Protein AF-A0A7S2V621-F1 (afdb_monomer_lite)

Organism: NCBI:txid94617

Foldseek 3Di:
DVVVCVVVVHDDDDDDPVNVVVVVVVVPDDDDPVPDDDDDDDDDDDDDWPPCSVVVVCVQVVHDVLVVDPPSTDDDDDDDDGDDDDPDDDPPDDPPPDDDDDD

InterPro domains:
  IPR000795 Translational (tr)-type GTP-binding domain [PF00009] (41-74)
  IPR015760 Translation initiation factor IF- 2 [PTHR43381] (30-86)
  IPR027417 P-loop containing nucleoside triphosphate hydrolase [G3DSA:3.40.50.300] (35-101)
  IPR027417 P-loop containing nucleoside triphosphate hydrolase [SSF52540] (34-84)

pLDDT: mean 73.0, std 16.67, range [35.78, 93.31]

Secondary structure (DSSP, 8-state):
-HHHHHHTT----PPPHHHHHHHHHHHH-PPPGGGPPP-PPP-----STTS-HHHHHHHHHT--HHHHSGGGS--S----------SSS--------------

Structure (mmCIF, N/CA/C/O backbone):
data_AF-A0A7S2V621-F1
#
_entry.id   AF-A0A7S2V621-F1
#
loop_
_atom_site.group_PDB
_atom_site.id
_atom_site.type_symbol
_atom_site.label_atom_id
_atom_site.label_alt_id
_atom_site.label_comp_id
_atom_site.label_asym_id
_atom_site.label_entity_id
_atom_site.label_seq_id
_atom_site.pdbx_PDB_ins_code
_atom_site.Cartn_x
_atom_site.Cartn_y
_atom_site.Cartn_z
_atom_site.occupancy
_atom_site.B_iso_or_equiv
_atom_site.auth_seq_id
_atom_site.auth_comp_id
_atom_site.auth_asym_id
_atom_site.auth_atom_id
_atom_site.pdbx_PDB_model_num
ATOM 1 N N . ALA A 1 1 ? 3.026 36.108 11.746 1.00 62.00 1 ALA A N 1
ATOM 2 C CA . ALA A 1 1 ? 2.296 35.008 11.077 1.00 62.00 1 ALA A CA 1
ATOM 3 C C . ALA A 1 1 ? 0.790 35.276 10.973 1.00 62.00 1 ALA A C 1
ATOM 5 O O . ALA A 1 1 ? 0.236 35.026 9.917 1.00 62.00 1 ALA A O 1
ATOM 6 N N . GLU A 1 2 ? 0.132 35.812 12.012 1.00 70.00 2 GLU A N 1
ATOM 7 C CA . GLU A 1 2 ? -1.325 36.087 12.029 1.00 70.00 2 GLU A CA 1
ATOM 8 C C . GLU A 1 2 ? -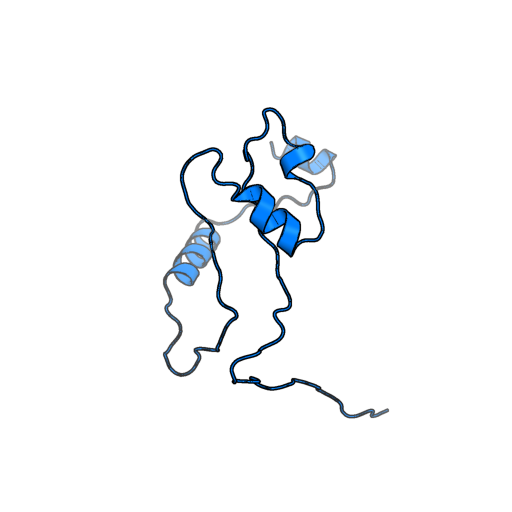1.800 37.036 10.904 1.00 70.00 2 GLU A C 1
ATOM 10 O O . GLU A 1 2 ? -2.802 36.756 10.257 1.00 70.00 2 GLU A O 1
ATOM 15 N N . LEU A 1 3 ? -1.031 38.087 10.596 1.00 72.25 3 LEU A N 1
ATOM 16 C CA . LEU A 1 3 ? -1.344 39.060 9.534 1.00 72.25 3 LEU A CA 1
ATOM 17 C C . LEU A 1 3 ? -1.390 38.458 8.118 1.00 72.25 3 LEU A C 1
ATOM 19 O O . LEU A 1 3 ? -2.289 38.780 7.354 1.00 72.25 3 LEU A O 1
ATOM 23 N N . VAL A 1 4 ? -0.465 37.551 7.787 1.00 80.38 4 VAL A N 1
ATOM 24 C CA . VAL A 1 4 ? -0.410 36.900 6.461 1.00 80.38 4 VAL A CA 1
ATOM 25 C C . VAL A 1 4 ? -1.590 35.940 6.270 1.00 80.38 4 VAL A C 1
ATOM 27 O O . VAL A 1 4 ? -2.129 35.809 5.179 1.00 80.38 4 VAL A O 1
ATOM 30 N N . LEU A 1 5 ? -2.026 35.279 7.344 1.00 79.69 5 LEU A N 1
ATOM 31 C CA . LEU A 1 5 ? -3.130 34.316 7.306 1.00 79.69 5 LEU A CA 1
ATOM 32 C C . LEU A 1 5 ? -4.494 34.989 7.099 1.00 79.69 5 LEU A C 1
ATOM 34 O O . LEU A 1 5 ? -5.349 34.417 6.427 1.00 79.69 5 LEU A O 1
ATOM 38 N N . LEU A 1 6 ? -4.683 36.192 7.651 1.00 80.94 6 LEU A N 1
ATOM 39 C CA . LEU A 1 6 ? -5.901 36.982 7.448 1.00 80.94 6 LEU A CA 1
ATOM 40 C C . LEU A 1 6 ? -6.025 37.471 6.001 1.00 80.94 6 LEU A C 1
ATOM 42 O O . LEU A 1 6 ? -7.116 37.415 5.442 1.00 80.94 6 LEU A O 1
ATOM 46 N N . ASP A 1 7 ? -4.912 37.879 5.390 1.00 82.44 7 ASP A N 1
ATOM 47 C CA . ASP A 1 7 ? -4.867 38.331 3.993 1.00 82.44 7 ASP A CA 1
ATOM 48 C C . ASP A 1 7 ? -5.201 37.195 3.005 1.00 82.44 7 ASP A C 1
ATOM 50 O O . ASP A 1 7 ? -5.892 37.389 2.011 1.00 82.44 7 ASP A O 1
ATOM 54 N N . MET A 1 8 ? -4.817 35.959 3.343 1.00 80.62 8 MET A N 1
ATOM 55 C CA . MET A 1 8 ? -5.174 34.751 2.586 1.00 80.62 8 MET A CA 1
ATOM 56 C C . MET A 1 8 ? -6.589 34.212 2.894 1.00 80.62 8 MET A C 1
ATOM 58 O O . MET A 1 8 ? -6.943 33.125 2.436 1.00 80.62 8 MET A O 1
ATOM 62 N N . GLY A 1 9 ? -7.401 34.933 3.678 1.00 81.38 9 GLY A N 1
ATOM 63 C CA . GLY A 1 9 ? -8.793 34.576 3.977 1.00 81.38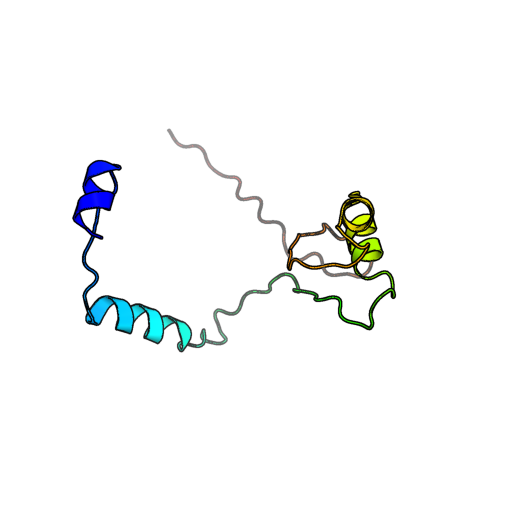 9 GLY A CA 1
ATOM 64 C C . GLY A 1 9 ? -8.982 33.468 5.022 1.00 81.38 9 GLY A C 1
ATOM 65 O O . GLY A 1 9 ? -10.086 32.937 5.162 1.00 81.38 9 GLY A O 1
ATOM 66 N N . PHE A 1 10 ? -7.944 33.101 5.780 1.00 84.06 10 PHE A N 1
ATOM 67 C CA . PHE A 1 10 ? -8.059 32.074 6.816 1.00 84.06 10 PHE A CA 1
ATOM 68 C C . PHE A 1 10 ? -8.577 32.647 8.143 1.00 84.06 10 PHE A C 1
ATOM 70 O O . PHE A 1 10 ? -8.084 33.644 8.668 1.00 84.06 10 PHE A O 1
ATOM 77 N N . GLN A 1 11 ? -9.549 31.957 8.745 1.00 72.81 11 GLN A N 1
ATOM 78 C CA . GLN A 1 11 ? -10.059 32.263 10.084 1.00 72.81 11 GLN A CA 1
ATOM 79 C C . GLN A 1 11 ? -9.050 31.814 11.152 1.00 72.81 11 GLN A C 1
ATOM 81 O O . GLN A 1 11 ? -8.937 30.625 11.461 1.00 72.81 11 GLN A O 1
ATOM 86 N N . VAL A 1 12 ? -8.325 32.762 11.749 1.00 76.06 12 VAL A N 1
ATOM 87 C CA . VAL A 1 12 ? -7.360 32.470 12.818 1.00 76.06 12 VAL A CA 1
ATOM 88 C C . VAL A 1 12 ? -8.067 32.445 14.176 1.00 76.06 12 VAL A C 1
ATOM 90 O O . VAL A 1 12 ? -8.643 33.435 14.623 1.00 76.06 12 VAL A O 1
ATOM 93 N N . ARG A 1 13 ? -8.011 31.303 14.868 1.00 77.75 13 ARG A N 1
ATOM 94 C CA . ARG A 1 13 ? -8.497 31.144 16.249 1.00 77.75 13 ARG A CA 1
ATOM 95 C C . ARG A 1 13 ? -7.313 30.876 17.174 1.00 77.75 13 ARG A C 1
ATOM 97 O O . ARG A 1 13 ? -6.636 29.859 17.033 1.00 77.75 13 ARG A O 1
ATOM 104 N N . ARG A 1 14 ? -7.078 31.764 18.147 1.00 72.12 14 ARG A N 1
ATOM 105 C CA . ARG A 1 14 ? -6.096 31.520 19.215 1.00 72.12 14 ARG A CA 1
ATOM 106 C C . ARG A 1 14 ? -6.599 30.387 20.106 1.00 72.12 14 ARG A C 1
ATOM 108 O O . ARG A 1 14 ? -7.644 30.517 20.735 1.00 72.12 14 ARG A O 1
ATOM 115 N N . GLN A 1 15 ? -5.869 29.275 20.144 1.00 68.75 15 GLN A N 1
ATOM 116 C CA . GLN A 1 15 ? -6.222 28.148 21.005 1.00 68.75 15 GLN A CA 1
ATOM 117 C C . GLN A 1 15 ? -5.763 28.410 22.439 1.00 68.75 15 GLN A C 1
ATOM 119 O O . GLN A 1 15 ? -4.607 28.767 22.673 1.00 68.75 15 GLN A O 1
ATOM 124 N N . SER A 1 16 ? -6.664 28.218 23.403 1.00 69.25 16 SER A N 1
ATOM 125 C CA . SER A 1 16 ? -6.335 28.361 24.818 1.00 69.25 16 SER A CA 1
ATOM 126 C C . SER A 1 16 ? -5.516 27.161 25.315 1.00 69.25 16 SER A C 1
ATOM 128 O O . SER A 1 16 ? -5.597 26.051 24.780 1.00 69.25 16 SER A O 1
ATOM 130 N N . GLN A 1 17 ? -4.739 27.348 26.387 1.00 62.78 17 GLN A N 1
ATOM 131 C CA . GLN A 1 17 ? -3.966 26.261 27.009 1.00 62.78 17 GLN A CA 1
ATOM 132 C C . GLN A 1 17 ? -4.873 25.105 27.490 1.00 62.78 17 GLN A C 1
ATOM 134 O O . GLN A 1 17 ? -4.475 23.939 27.448 1.00 62.78 17 GLN A O 1
ATOM 139 N N . LYS A 1 18 ? -6.122 25.422 27.868 1.00 63.94 18 LYS A N 1
ATOM 140 C CA . LYS A 1 18 ? -7.159 24.467 28.286 1.00 63.94 18 LYS A CA 1
ATOM 141 C C . LYS A 1 18 ? -7.586 23.534 27.144 1.00 63.94 18 LYS A C 1
ATOM 143 O O . LYS A 1 18 ? -7.775 22.340 27.378 1.00 63.94 18 LYS A O 1
ATOM 148 N N . ASP A 1 19 ? -7.653 24.040 25.912 1.00 64.50 19 ASP A N 1
ATOM 149 C CA . ASP A 1 19 ? -8.050 23.254 24.734 1.00 64.50 19 ASP A CA 1
ATOM 150 C C . ASP A 1 19 ? -6.978 22.229 24.341 1.00 64.50 19 ASP A C 1
ATOM 152 O O . ASP A 1 19 ? -7.290 21.065 24.067 1.00 64.50 19 ASP A O 1
ATOM 156 N N . ARG A 1 20 ? -5.694 22.618 24.400 1.00 64.19 20 ARG A N 1
ATOM 157 C CA . ARG A 1 20 ? -4.570 21.687 24.173 1.00 64.19 20 ARG A CA 1
ATOM 158 C C . ARG A 1 20 ? -4.538 20.572 25.215 1.00 64.19 20 ARG A C 1
ATOM 160 O O .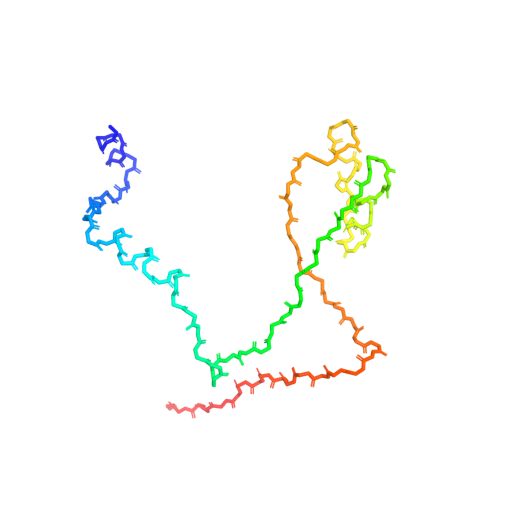 ARG A 1 20 ? -4.335 19.409 24.860 1.00 64.19 20 ARG A O 1
ATOM 167 N N . LEU A 1 21 ? -4.771 20.908 26.484 1.00 64.06 21 LEU A N 1
ATOM 168 C CA . LEU A 1 21 ? -4.796 19.932 27.574 1.00 64.06 21 LEU A CA 1
ATOM 169 C C . LEU A 1 21 ? -5.959 18.934 27.420 1.00 64.06 21 LEU A C 1
ATOM 171 O O . LEU A 1 21 ? -5.792 17.737 27.663 1.00 64.06 21 LEU A O 1
ATOM 175 N N . GLY A 1 22 ? -7.117 19.398 26.936 1.00 65.62 22 GLY A N 1
ATOM 176 C CA . GLY A 1 22 ? -8.265 18.544 26.623 1.00 65.62 22 GLY A CA 1
ATOM 177 C C . GLY A 1 22 ? -7.979 17.504 25.533 1.00 65.62 22 GLY A C 1
ATOM 178 O O . GLY A 1 22 ? -8.413 16.355 25.649 1.00 65.62 22 GLY A O 1
ATOM 179 N N . LEU A 1 23 ? -7.203 17.867 24.505 1.00 65.88 23 LEU A N 1
ATOM 180 C CA . LEU A 1 23 ? -6.804 16.951 23.430 1.00 65.88 23 LEU A CA 1
ATOM 181 C C . LEU A 1 23 ? -5.862 15.845 23.932 1.00 65.88 23 LEU A C 1
ATOM 183 O O . LEU A 1 23 ? -6.008 14.681 23.558 1.00 65.88 23 LEU A O 1
ATOM 187 N N . LEU A 1 24 ? -4.920 16.205 24.808 1.00 65.81 24 LEU A N 1
ATOM 188 C CA . LEU A 1 24 ? -3.963 15.266 25.393 1.00 65.81 24 LEU A CA 1
ATOM 189 C C . LEU A 1 24 ? -4.664 14.252 26.309 1.00 65.81 24 LEU A C 1
ATOM 191 O O . LEU A 1 24 ? -4.393 13.055 26.239 1.00 65.81 24 LEU A O 1
ATOM 195 N N . ARG A 1 25 ? -5.640 14.716 27.100 1.00 66.19 25 ARG A N 1
ATOM 196 C CA . ARG A 1 25 ? -6.424 13.871 28.011 1.00 66.19 25 ARG A CA 1
ATOM 197 C C . ARG A 1 25 ? -7.273 12.827 27.274 1.00 66.19 25 ARG A C 1
ATOM 199 O O . ARG A 1 25 ? -7.435 11.722 27.784 1.00 66.19 25 ARG A O 1
ATOM 206 N N . ARG A 1 26 ? -7.765 13.132 26.065 1.00 62.28 26 ARG A N 1
ATOM 207 C CA . ARG A 1 26 ? -8.497 12.161 25.228 1.00 62.28 26 ARG A CA 1
ATOM 208 C C . ARG A 1 26 ? -7.621 11.013 24.721 1.00 62.28 26 ARG A C 1
ATOM 210 O O . ARG A 1 26 ? -8.122 9.904 24.602 1.00 62.28 26 ARG A O 1
ATOM 217 N N . ARG A 1 27 ? -6.324 11.236 24.471 1.00 63.19 27 ARG A N 1
ATOM 218 C CA . ARG A 1 27 ? -5.412 10.171 24.003 1.00 63.19 27 ARG A CA 1
ATOM 219 C C . ARG A 1 27 ? -5.117 9.102 25.063 1.00 63.19 27 ARG A C 1
ATOM 221 O O . ARG A 1 27 ? -4.761 7.990 24.698 1.00 63.19 27 ARG A O 1
ATOM 228 N N . GLY A 1 28 ? -5.240 9.433 26.351 1.00 60.81 28 GLY A N 1
ATOM 229 C CA . GLY A 1 28 ? -4.936 8.521 27.462 1.00 60.81 28 GLY A CA 1
ATOM 230 C C . GLY A 1 28 ? -6.134 7.742 28.012 1.00 60.81 28 GLY A C 1
ATOM 231 O O . GLY A 1 28 ? -5.943 6.818 28.802 1.00 60.81 28 GLY A O 1
ATOM 232 N N . GLN A 1 29 ? -7.363 8.093 27.623 1.00 70.44 29 GLN A N 1
ATOM 233 C CA . GLN A 1 29 ? -8.550 7.357 28.054 1.00 70.44 29 GLN A CA 1
ATOM 234 C C . GLN A 1 29 ? -8.661 6.065 27.248 1.00 70.44 29 GLN A C 1
ATOM 236 O O . GLN A 1 29 ? -9.011 6.079 26.071 1.00 70.44 29 GLN A O 1
ATOM 241 N N . ARG A 1 30 ? -8.346 4.937 27.890 1.00 67.00 30 ARG A N 1
ATOM 242 C CA . ARG A 1 30 ? -8.675 3.618 27.343 1.00 67.00 30 ARG A CA 1
ATOM 243 C C . ARG A 1 30 ? -10.194 3.476 27.329 1.00 67.00 30 ARG A C 1
ATOM 245 O O . ARG A 1 30 ? -10.848 3.771 28.328 1.00 67.00 30 ARG A O 1
ATOM 252 N N . SER A 1 31 ? -10.741 3.023 26.210 1.00 70.81 31 SER A N 1
ATOM 253 C CA . SER A 1 31 ? -12.141 2.616 26.121 1.00 70.81 31 SER A CA 1
ATOM 254 C C . SER A 1 31 ? -12.416 1.481 27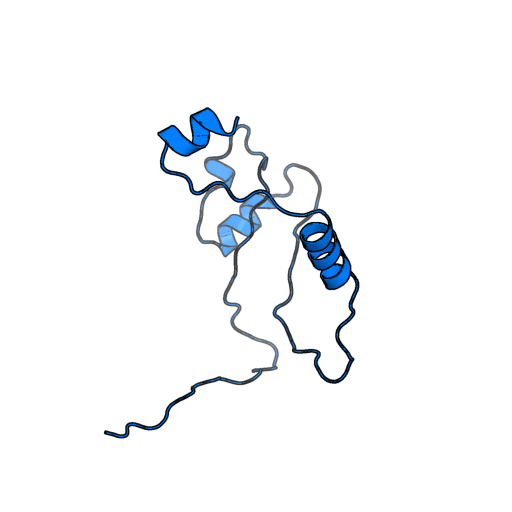.111 1.00 70.81 31 SER A C 1
ATOM 256 O O . SER A 1 31 ? -11.578 0.595 27.296 1.00 70.81 31 SER A O 1
ATOM 258 N N . SER A 1 32 ? -13.578 1.507 27.769 1.00 74.06 32 SER A N 1
ATOM 259 C CA . SER A 1 32 ? -14.015 0.397 28.617 1.00 74.06 32 SER A CA 1
ATOM 260 C C . SER A 1 32 ? -14.196 -0.866 27.766 1.00 74.06 32 SER A C 1
ATOM 262 O O . SER A 1 32 ? -14.579 -0.788 26.598 1.00 74.06 32 SER A O 1
ATOM 264 N N . ALA A 1 33 ? -13.918 -2.040 28.340 1.00 69.62 33 ALA A N 1
ATOM 265 C CA . ALA A 1 33 ? -13.970 -3.317 27.617 1.00 69.62 33 ALA A CA 1
ATOM 266 C C . ALA A 1 33 ? -15.347 -3.603 26.983 1.00 69.62 33 ALA A C 1
ATOM 268 O O . ALA A 1 33 ? -15.422 -4.273 25.960 1.00 69.62 33 ALA A O 1
ATOM 269 N N . ALA A 1 34 ? -16.418 -3.035 27.548 1.00 74.62 34 ALA A N 1
ATOM 270 C CA . ALA A 1 34 ? -17.784 -3.144 27.041 1.00 74.62 34 ALA A CA 1
ATOM 271 C C . ALA A 1 34 ? -18.038 -2.397 25.711 1.00 74.62 34 ALA A C 1
ATOM 273 O O . ALA A 1 34 ? -19.080 -2.604 25.103 1.00 74.62 34 ALA A O 1
ATOM 274 N N . VAL A 1 35 ? -17.120 -1.529 25.259 1.00 76.62 35 VAL A N 1
ATOM 275 C CA . VAL A 1 35 ? -17.288 -0.674 24.060 1.00 76.62 35 VAL A CA 1
ATOM 276 C C . VAL A 1 35 ? -16.186 -0.934 23.016 1.00 76.62 35 VAL A C 1
ATOM 278 O O . VAL A 1 35 ? -15.907 -0.102 22.157 1.00 76.62 35 VAL A O 1
ATOM 281 N N . LEU A 1 36 ? -15.508 -2.085 23.076 1.00 82.31 36 LEU A N 1
ATOM 282 C CA . LEU A 1 36 ? -14.524 -2.463 22.059 1.00 82.31 36 LEU A CA 1
ATOM 283 C C . LEU A 1 36 ? -15.224 -3.082 20.845 1.00 82.31 36 LEU A C 1
ATOM 285 O O . LEU A 1 36 ? -15.876 -4.116 20.953 1.00 82.31 36 LEU A O 1
ATOM 289 N N . THR A 1 37 ? -15.059 -2.460 19.680 1.00 84.88 37 THR A N 1
ATOM 290 C CA . THR A 1 37 ? -15.542 -2.985 18.399 1.00 84.88 37 THR A CA 1
ATOM 291 C C . THR A 1 37 ? -14.436 -3.726 17.653 1.00 84.88 37 THR A C 1
ATOM 293 O O . THR A 1 37 ? -13.250 -3.399 17.761 1.00 84.88 37 THR A O 1
ATOM 296 N N . SER A 1 38 ? -14.827 -4.740 16.876 1.00 84.38 38 SER A N 1
ATOM 297 C CA . SER A 1 38 ? -13.911 -5.396 15.942 1.00 84.38 38 SER A CA 1
ATOM 298 C C . SER A 1 38 ? -13.539 -4.421 14.826 1.00 84.38 38 SER A C 1
ATOM 300 O O . SER A 1 38 ? -14.398 -3.711 14.303 1.00 84.38 38 SER A O 1
ATOM 302 N N . ARG A 1 39 ? -12.256 -4.373 14.469 1.00 86.25 39 ARG A N 1
ATOM 303 C CA . ARG A 1 39 ? -11.721 -3.497 13.421 1.00 86.25 39 ARG A CA 1
ATOM 304 C C . ARG A 1 39 ? -10.869 -4.303 12.461 1.00 86.25 39 ARG A C 1
ATOM 306 O O . ARG A 1 39 ? -10.218 -5.263 12.874 1.00 86.25 39 ARG A O 1
ATOM 313 N N . SER A 1 40 ? -10.831 -3.871 11.207 1.00 87.25 40 SER A N 1
ATOM 314 C CA . SER A 1 40 ? -9.957 -4.477 10.209 1.00 87.25 40 SER A CA 1
ATOM 315 C C . SER A 1 40 ? -8.494 -4.427 10.671 1.00 87.25 40 SER A C 1
ATOM 317 O O . SER A 1 40 ? -8.065 -3.419 11.251 1.00 87.25 40 SER A O 1
ATOM 319 N N . PRO A 1 41 ? -7.720 -5.501 10.451 1.00 89.81 41 PRO A N 1
ATOM 320 C CA . PRO A 1 41 ? -6.315 -5.532 10.821 1.00 89.81 41 PRO A CA 1
ATOM 321 C C . PRO A 1 41 ? -5.522 -4.518 9.993 1.00 89.81 41 PRO A C 1
ATOM 323 O O . PRO A 1 41 ? -5.768 -4.331 8.803 1.00 89.81 41 PRO A O 1
ATOM 326 N N . VAL A 1 42 ? -4.537 -3.886 10.629 1.00 90.75 42 VAL A N 1
ATOM 327 C CA . VAL A 1 42 ? -3.559 -3.031 9.950 1.00 90.75 42 VAL A CA 1
ATOM 328 C C . VAL A 1 42 ? -2.270 -3.825 9.816 1.00 90.75 42 VAL A C 1
ATOM 330 O O . VAL A 1 42 ? -1.713 -4.268 10.819 1.00 90.75 42 VAL A O 1
ATOM 333 N N . ILE A 1 43 ? -1.808 -4.012 8.582 1.00 90.81 43 ILE A N 1
ATOM 334 C CA . ILE A 1 43 ? -0.615 -4.800 8.267 1.00 90.81 43 ILE A CA 1
ATOM 335 C C . ILE A 1 43 ? 0.477 -3.857 7.765 1.00 90.81 43 ILE A C 1
ATOM 337 O O . ILE A 1 43 ? 0.221 -2.975 6.946 1.00 90.81 43 ILE A O 1
ATOM 341 N N . CYS A 1 44 ? 1.701 -4.053 8.251 1.00 92.06 44 CYS A N 1
ATOM 342 C CA . CYS A 1 44 ? 2.885 -3.366 7.754 1.00 92.06 44 CYS A CA 1
ATOM 343 C C . CYS A 1 44 ? 3.856 -4.385 7.151 1.00 92.06 44 CYS A C 1
ATOM 345 O O . CYS A 1 44 ? 4.129 -5.416 7.764 1.00 92.06 44 CYS A O 1
ATOM 347 N N . VAL A 1 45 ? 4.374 -4.093 5.958 1.00 90.38 45 VAL A N 1
ATOM 348 C CA . VAL A 1 45 ? 5.341 -4.943 5.254 1.00 90.38 45 VAL A CA 1
ATOM 349 C C . VAL A 1 45 ? 6.742 -4.376 5.478 1.00 90.38 45 VAL A C 1
ATOM 351 O O . VAL A 1 45 ? 7.068 -3.298 4.986 1.00 90.38 45 VAL A O 1
ATOM 354 N N . MET A 1 46 ? 7.568 -5.111 6.223 1.00 90.94 46 MET A N 1
ATOM 355 C CA . MET A 1 46 ? 8.947 -4.743 6.570 1.00 90.94 46 MET A CA 1
ATOM 356 C C . MET A 1 46 ? 9.946 -5.748 5.982 1.00 90.94 46 MET A C 1
ATOM 358 O O . MET A 1 46 ? 9.579 -6.874 5.656 1.00 90.94 46 MET A O 1
ATOM 362 N N . GLY A 1 47 ? 11.217 -5.355 5.841 1.00 91.38 47 GLY A N 1
ATOM 363 C CA . GLY A 1 47 ? 12.280 -6.227 5.319 1.00 91.38 47 GLY A CA 1
ATOM 364 C C . GLY A 1 47 ? 13.437 -5.471 4.660 1.00 91.38 47 GLY A C 1
ATOM 365 O O . GLY A 1 47 ? 13.348 -4.258 4.450 1.00 91.38 47 GLY A O 1
ATOM 366 N N . HIS A 1 48 ? 14.505 -6.195 4.307 1.00 90.00 48 HIS A N 1
ATOM 367 C CA . HIS A 1 48 ? 15.722 -5.652 3.686 1.00 90.00 48 HIS A CA 1
ATOM 368 C C . HIS A 1 48 ? 15.447 -4.955 2.341 1.00 90.00 48 HIS A C 1
ATOM 370 O O . HIS A 1 48 ? 14.379 -5.130 1.742 1.00 90.00 48 HIS A O 1
ATOM 376 N N . VAL A 1 49 ? 16.380 -4.112 1.897 1.00 85.31 49 VAL A N 1
ATOM 377 C CA . VAL A 1 49 ? 16.301 -3.415 0.602 1.00 85.31 49 VAL A CA 1
ATOM 378 C C . VAL A 1 49 ? 16.238 -4.455 -0.531 1.00 85.31 49 VAL A C 1
ATOM 380 O O . VAL A 1 49 ? 16.680 -5.584 -0.355 1.00 85.31 49 VAL A O 1
ATOM 383 N N . ASP A 1 50 ? 15.566 -4.124 -1.633 1.00 84.31 50 ASP A N 1
ATOM 384 C CA . ASP A 1 50 ? 15.408 -4.976 -2.830 1.00 84.31 50 ASP A CA 1
ATOM 385 C C . ASP A 1 50 ? 14.637 -6.298 -2.672 1.00 84.31 50 ASP A C 1
ATOM 387 O O . ASP A 1 50 ? 14.449 -7.036 -3.633 1.00 84.31 50 ASP A O 1
ATOM 391 N N . HIS A 1 51 ? 14.045 -6.568 -1.507 1.00 91.00 51 HIS A N 1
ATOM 392 C CA . HIS A 1 51 ? 13.178 -7.742 -1.302 1.00 91.00 51 HIS A CA 1
ATOM 393 C C . HIS A 1 51 ? 11.767 -7.601 -1.916 1.00 91.00 51 HIS A C 1
ATOM 395 O O . HIS A 1 51 ? 10.842 -8.308 -1.524 1.00 91.00 51 HIS A O 1
ATOM 401 N N . GLY A 1 52 ? 11.552 -6.643 -2.821 1.00 88.69 52 GLY A N 1
ATOM 402 C CA . GLY A 1 52 ? 10.277 -6.497 -3.532 1.00 88.69 52 GLY A CA 1
ATOM 403 C C . GLY A 1 52 ? 9.074 -6.107 -2.662 1.00 88.69 52 GLY A C 1
ATOM 404 O O . GLY A 1 52 ? 7.937 -6.331 -3.068 1.00 88.69 52 GLY A O 1
ATOM 405 N N . LYS A 1 53 ? 9.286 -5.508 -1.477 1.00 93.31 53 LYS A N 1
ATOM 406 C CA . LYS A 1 53 ? 8.195 -5.037 -0.593 1.00 93.31 53 LYS A CA 1
ATOM 407 C C . LYS A 1 53 ? 7.203 -4.156 -1.353 1.00 93.31 53 LYS A C 1
ATOM 409 O O . LYS A 1 53 ? 5.999 -4.353 -1.265 1.00 93.31 53 LYS A O 1
ATOM 414 N N . THR A 1 54 ? 7.723 -3.213 -2.124 1.00 90.94 54 THR A N 1
ATOM 415 C CA . THR A 1 54 ? 6.935 -2.263 -2.913 1.00 90.94 54 THR A CA 1
ATOM 416 C C . THR A 1 54 ? 6.223 -2.954 -4.060 1.00 90.94 54 THR A C 1
ATOM 418 O O . THR A 1 54 ? 5.037 -2.728 -4.249 1.00 90.94 54 THR A O 1
ATOM 421 N N . THR A 1 55 ? 6.905 -3.873 -4.744 1.00 90.81 55 THR A N 1
ATOM 422 C CA . THR A 1 55 ? 6.330 -4.703 -5.808 1.00 90.81 55 THR A CA 1
ATOM 423 C C . THR A 1 55 ? 5.147 -5.535 -5.309 1.00 90.81 55 THR A C 1
ATOM 425 O O . THR A 1 55 ? 4.134 -5.639 -5.994 1.00 90.81 55 THR A O 1
ATOM 428 N N . LEU A 1 56 ? 5.231 -6.085 -4.092 1.00 89.38 56 LEU A N 1
ATOM 429 C CA . LEU A 1 56 ? 4.117 -6.793 -3.458 1.00 89.38 56 LEU A CA 1
ATOM 430 C C . LEU A 1 56 ? 2.926 -5.855 -3.212 1.00 89.38 56 LEU A C 1
ATOM 432 O O . LEU A 1 56 ? 1.788 -6.212 -3.512 1.00 89.38 56 LEU A O 1
ATOM 436 N N . LEU A 1 57 ? 3.176 -4.655 -2.677 1.00 89.94 57 LEU A N 1
ATOM 437 C CA . LEU A 1 57 ? 2.114 -3.669 -2.454 1.00 89.94 57 LEU A CA 1
ATOM 438 C C . LEU A 1 57 ? 1.498 -3.184 -3.772 1.00 89.94 57 LEU A C 1
ATOM 440 O O . LEU A 1 57 ? 0.295 -2.952 -3.829 1.00 89.94 57 LEU A O 1
ATOM 444 N N . ASP A 1 58 ? 2.302 -3.066 -4.822 1.00 90.00 58 ASP A N 1
ATOM 445 C CA . ASP A 1 58 ? 1.873 -2.697 -6.168 1.00 90.00 58 ASP A CA 1
ATOM 446 C C . ASP A 1 58 ? 0.956 -3.747 -6.795 1.00 90.00 58 ASP A C 1
ATOM 448 O O . ASP A 1 58 ? -0.111 -3.400 -7.300 1.00 90.00 58 ASP A O 1
ATOM 452 N N . ALA A 1 59 ? 1.311 -5.030 -6.680 1.00 88.50 59 ALA A N 1
ATOM 453 C CA . ALA A 1 59 ? 0.468 -6.133 -7.136 1.00 88.50 59 ALA A CA 1
ATOM 454 C C . ALA A 1 59 ? -0.889 -6.154 -6.412 1.00 88.50 59 ALA A C 1
ATOM 456 O O . ALA A 1 59 ? -1.919 -6.389 -7.034 1.00 88.50 59 ALA A O 1
ATOM 457 N N . LEU A 1 60 ? -0.908 -5.850 -5.110 1.00 86.06 60 LEU A N 1
ATOM 458 C CA . LEU A 1 60 ? -2.149 -5.748 -4.334 1.00 86.06 60 LEU A CA 1
ATOM 459 C C . LEU A 1 60 ? -2.998 -4.520 -4.703 1.00 86.06 60 LEU A C 1
ATOM 461 O O . LEU A 1 60 ? -4.207 -4.526 -4.485 1.00 86.06 60 LEU A O 1
ATOM 465 N N . ARG A 1 61 ? -2.379 -3.460 -5.232 1.00 86.19 61 ARG A N 1
ATOM 466 C CA . ARG A 1 61 ? -3.048 -2.211 -5.630 1.00 86.19 61 ARG A CA 1
ATOM 467 C C . ARG A 1 61 ? -3.392 -2.143 -7.117 1.00 86.19 61 ARG A C 1
ATOM 469 O O . ARG A 1 61 ? -4.060 -1.194 -7.515 1.00 86.19 61 ARG A O 1
ATOM 476 N N . ASN A 1 62 ? -2.928 -3.092 -7.933 1.00 83.62 62 ASN A N 1
ATOM 477 C CA . ASN A 1 62 ? -2.878 -2.967 -9.395 1.00 83.62 62 ASN A CA 1
ATOM 478 C C . ASN A 1 62 ? -2.189 -1.662 -9.852 1.00 83.62 62 ASN A C 1
ATOM 480 O O . ASN A 1 62 ? -2.610 -1.024 -10.817 1.00 83.62 62 ASN A O 1
ATOM 484 N N . THR A 1 63 ? -1.136 -1.247 -9.142 1.00 85.56 63 THR A N 1
ATOM 485 C CA . THR A 1 63 ? -0.331 -0.055 -9.460 1.00 85.56 63 THR A CA 1
ATOM 486 C C . THR A 1 63 ? 1.101 -0.434 -9.819 1.00 85.56 63 THR A C 1
ATOM 488 O O . THR A 1 63 ? 1.516 -1.569 -9.621 1.00 85.56 63 THR A O 1
ATOM 491 N N . GLN A 1 64 ? 1.867 0.513 -10.366 1.00 81.31 64 GLN A N 1
ATOM 492 C CA . GLN A 1 64 ? 3.300 0.343 -10.645 1.00 81.31 64 GLN A CA 1
ATOM 493 C C . GLN A 1 64 ? 4.108 1.507 -10.055 1.00 81.31 64 GLN A C 1
ATOM 495 O O . GLN A 1 64 ? 4.765 2.271 -10.768 1.00 81.31 64 GLN A O 1
ATOM 500 N N . VAL A 1 65 ? 4.025 1.680 -8.735 1.00 82.94 65 VAL A N 1
ATOM 501 C CA . VAL A 1 65 ? 4.755 2.727 -8.013 1.00 82.94 65 VAL A CA 1
ATOM 502 C C . VAL A 1 65 ? 6.249 2.422 -7.986 1.00 82.94 65 VAL A C 1
ATOM 504 O O . VAL A 1 65 ? 7.039 3.327 -8.228 1.00 82.94 65 VAL A O 1
ATOM 507 N N . ALA A 1 66 ? 6.644 1.162 -7.795 1.00 81.12 66 ALA A N 1
ATOM 508 C CA . ALA A 1 66 ? 8.042 0.739 -7.752 1.00 81.12 66 ALA A CA 1
ATOM 509 C C . ALA A 1 66 ? 8.813 1.108 -9.032 1.00 81.12 66 ALA A C 1
ATOM 511 O O . ALA A 1 66 ? 9.974 1.498 -8.956 1.00 81.12 66 ALA A O 1
ATOM 512 N N . ALA A 1 67 ? 8.161 1.039 -10.200 1.00 78.88 67 ALA A N 1
ATOM 513 C CA . ALA A 1 67 ? 8.759 1.418 -11.484 1.00 78.88 67 ALA A CA 1
ATOM 514 C C . ALA A 1 67 ? 8.897 2.941 -11.658 1.00 78.88 67 ALA A C 1
ATOM 516 O O . ALA A 1 67 ? 9.773 3.410 -12.380 1.00 78.88 67 ALA A O 1
ATOM 517 N N . SER A 1 68 ? 8.027 3.710 -11.001 1.00 80.06 68 SER A N 1
ATOM 518 C CA . SER A 1 68 ? 7.994 5.175 -11.083 1.00 80.06 68 SER A CA 1
ATOM 519 C C . SER A 1 68 ? 8.803 5.858 -9.973 1.00 80.06 68 SER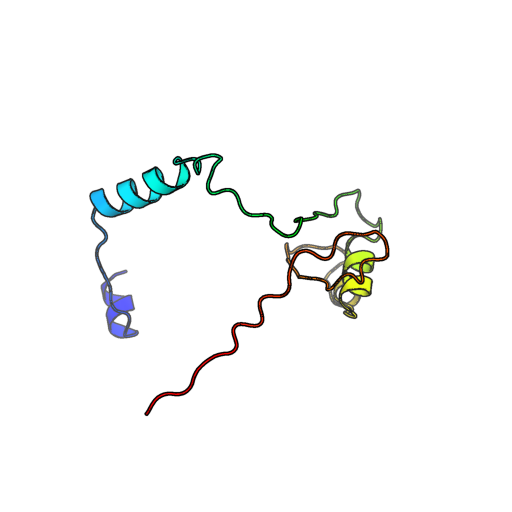 A C 1
ATOM 521 O O . SER A 1 68 ? 8.913 7.085 -9.955 1.00 80.06 68 SER A O 1
ATOM 523 N N . GLU A 1 69 ? 9.342 5.095 -9.018 1.00 83.31 69 GLU A N 1
ATOM 524 C CA . GLU A 1 69 ? 10.027 5.635 -7.849 1.00 83.31 69 GLU A CA 1
ATOM 525 C C . GLU A 1 69 ? 11.522 5.851 -8.113 1.00 83.31 69 GLU A C 1
ATOM 527 O O . GLU A 1 69 ? 12.225 5.005 -8.668 1.00 83.31 69 GLU A O 1
ATOM 532 N N . HIS A 1 70 ? 12.022 7.024 -7.721 1.00 74.06 70 HIS A N 1
ATOM 533 C CA . HIS A 1 70 ? 13.401 7.410 -7.990 1.00 74.06 70 HIS A CA 1
ATOM 534 C C . HIS A 1 70 ? 14.385 6.458 -7.298 1.00 74.06 70 HIS A C 1
ATOM 536 O O . HIS A 1 70 ? 14.352 6.290 -6.080 1.00 74.06 70 HIS A O 1
ATOM 542 N N . GLY A 1 71 ? 15.274 5.848 -8.084 1.00 79.31 71 GLY A N 1
ATOM 543 C CA . GLY A 1 71 ? 16.276 4.908 -7.582 1.00 79.31 71 GLY A CA 1
ATOM 544 C C . GLY A 1 71 ? 15.738 3.512 -7.255 1.00 79.31 71 GLY A C 1
ATOM 545 O O . GLY A 1 71 ? 16.466 2.737 -6.646 1.00 79.31 71 GLY A O 1
ATOM 546 N N . GLY A 1 72 ? 14.494 3.182 -7.632 1.00 79.75 72 GLY A N 1
ATOM 547 C CA . GLY A 1 72 ? 13.926 1.839 -7.450 1.00 79.75 72 GLY A CA 1
ATOM 548 C C . GLY A 1 72 ? 13.674 1.439 -5.991 1.00 79.75 72 GLY A C 1
ATOM 549 O O . GLY A 1 72 ? 13.442 0.268 -5.704 1.00 79.75 72 GLY A O 1
ATOM 550 N N . ILE A 1 73 ? 13.715 2.400 -5.063 1.00 82.94 73 ILE A N 1
ATOM 551 C CA . ILE A 1 73 ? 13.550 2.177 -3.624 1.00 82.94 73 ILE A CA 1
ATOM 552 C C . ILE A 1 73 ? 12.414 3.022 -3.063 1.00 82.94 73 ILE A C 1
ATOM 554 O O . ILE A 1 73 ? 12.217 4.163 -3.474 1.00 82.94 73 ILE A O 1
ATOM 558 N N . THR A 1 74 ? 11.718 2.486 -2.058 1.00 85.56 74 THR A N 1
ATOM 559 C CA . THR A 1 74 ? 10.591 3.195 -1.447 1.00 85.56 74 THR A CA 1
ATOM 560 C C . THR A 1 74 ? 10.988 4.210 -0.401 1.00 85.56 74 THR A C 1
ATOM 562 O O . THR A 1 74 ? 11.496 3.863 0.661 1.00 85.56 74 THR A O 1
ATOM 565 N N . GLN A 1 75 ? 10.716 5.475 -0.712 1.00 86.06 75 GLN A N 1
ATOM 566 C CA . GLN A 1 75 ? 11.054 6.646 0.093 1.00 86.06 75 GLN A CA 1
ATOM 567 C C . GLN A 1 75 ? 9.884 7.115 0.954 1.00 86.06 75 GLN A C 1
ATOM 569 O O . GLN A 1 75 ? 10.080 7.730 2.002 1.00 86.06 75 GLN A O 1
ATOM 574 N N . ARG A 1 76 ? 8.648 6.871 0.502 1.00 84.19 76 ARG A N 1
ATOM 575 C CA . ARG A 1 76 ? 7.439 7.404 1.141 1.00 84.19 76 ARG A CA 1
ATOM 576 C C . ARG A 1 76 ? 6.624 6.311 1.813 1.00 84.19 76 ARG A C 1
ATOM 578 O O . ARG A 1 76 ? 6.398 5.242 1.259 1.00 84.19 76 ARG A O 1
ATOM 585 N N . VAL A 1 77 ? 6.108 6.631 2.997 1.00 88.00 77 VAL A N 1
ATOM 586 C CA . VAL A 1 77 ? 5.117 5.798 3.685 1.00 88.00 77 VAL A CA 1
ATOM 587 C C . VAL A 1 77 ? 3.739 6.080 3.090 1.00 88.00 77 VAL A C 1
ATOM 589 O O . VAL A 1 77 ? 3.322 7.233 3.002 1.00 88.00 77 VAL A O 1
ATOM 592 N N . ALA A 1 78 ? 3.022 5.025 2.708 1.00 84.62 78 ALA A N 1
ATOM 593 C CA . ALA A 1 78 ? 1.661 5.109 2.192 1.00 84.62 78 ALA A CA 1
ATOM 594 C C . ALA A 1 78 ? 0.802 3.962 2.739 1.00 84.62 78 ALA A C 1
ATOM 596 O O . ALA A 1 78 ? 1.292 2.853 2.937 1.00 84.62 78 ALA A O 1
ATOM 597 N N . ALA A 1 79 ? -0.493 4.214 2.921 1.00 88.94 79 ALA A N 1
ATOM 598 C CA . ALA A 1 79 ? -1.475 3.222 3.353 1.00 88.94 79 ALA A CA 1
ATOM 599 C C . ALA A 1 79 ? -2.571 3.061 2.295 1.00 88.94 79 ALA A C 1
ATOM 601 O O . ALA A 1 79 ? -2.837 3.974 1.518 1.00 88.94 79 ALA A O 1
ATOM 602 N N . PHE A 1 80 ? -3.167 1.877 2.247 1.00 88.12 80 PHE A N 1
ATOM 603 C CA . PHE A 1 80 ? -4.279 1.536 1.370 1.00 88.12 80 PHE A CA 1
ATOM 604 C C . PHE A 1 80 ? -5.102 0.428 2.006 1.00 88.12 80 PHE A C 1
ATOM 606 O O . PHE A 1 80 ? -4.593 -0.318 2.844 1.00 88.12 80 PHE A O 1
ATOM 613 N N . THR A 1 81 ? -6.347 0.320 1.570 1.00 88.38 81 THR A N 1
ATOM 614 C CA . THR A 1 81 ? -7.244 -0.765 1.949 1.00 88.38 81 THR A CA 1
ATOM 615 C C . THR A 1 81 ? -7.336 -1.739 0.785 1.00 88.38 81 THR A C 1
ATOM 617 O O . THR A 1 81 ? -7.393 -1.316 -0.368 1.00 88.38 81 THR A O 1
ATOM 620 N N . VAL A 1 82 ? -7.339 -3.031 1.095 1.00 83.88 82 VAL A N 1
ATOM 621 C CA . VAL A 1 82 ? -7.608 -4.106 0.138 1.00 83.88 82 VAL A CA 1
ATOM 622 C C . VAL A 1 82 ? -8.839 -4.866 0.584 1.00 83.88 82 VAL A C 1
ATOM 624 O O . VAL A 1 82 ? -8.931 -5.276 1.743 1.00 83.88 82 VAL A O 1
ATOM 627 N N . ASP A 1 83 ? -9.763 -5.070 -0.347 1.00 82.94 83 ASP A N 1
ATOM 628 C CA . ASP A 1 83 ? -10.924 -5.920 -0.134 1.00 82.94 83 ASP A CA 1
ATOM 629 C C . ASP A 1 83 ? -10.487 -7.377 -0.297 1.00 82.94 83 ASP A C 1
ATOM 631 O O . ASP A 1 83 ? -10.373 -7.907 -1.401 1.00 82.94 83 ASP A O 1
ATOM 635 N N . ALA A 1 84 ? -10.169 -8.029 0.819 1.00 73.00 84 ALA A N 1
ATOM 636 C CA . ALA A 1 84 ? -9.824 -9.442 0.808 1.00 73.00 84 ALA A CA 1
ATOM 637 C C . ALA A 1 84 ? -11.101 -10.295 0.726 1.00 73.00 84 ALA A C 1
ATOM 639 O O . ALA A 1 84 ? -11.967 -10.224 1.600 1.00 73.00 84 ALA A O 1
ATOM 640 N N . VAL A 1 85 ? -11.199 -11.147 -0.299 1.00 62.41 85 VAL A N 1
ATOM 641 C CA . VAL A 1 85 ? -12.212 -12.211 -0.357 1.00 62.41 85 VAL A CA 1
ATOM 642 C C . VAL A 1 85 ? -11.858 -13.240 0.719 1.00 62.41 85 VAL A C 1
ATOM 644 O O . VAL A 1 85 ? -10.783 -13.837 0.688 1.00 62.41 85 VAL A O 1
ATOM 647 N N . SER A 1 86 ? -12.722 -13.419 1.717 1.00 56.62 86 SER A N 1
ATOM 648 C CA . SER A 1 86 ? -12.443 -14.320 2.837 1.00 56.62 86 SER A CA 1
ATOM 649 C C . SER A 1 86 ? -12.579 -15.790 2.424 1.00 56.62 86 SER A C 1
ATOM 651 O O . SER A 1 86 ? -13.677 -16.334 2.351 1.00 56.62 86 SER A O 1
ATOM 653 N N . THR A 1 87 ? -11.451 -16.470 2.201 1.00 52.28 87 THR A N 1
ATOM 654 C CA . THR A 1 87 ? -11.407 -17.937 1.995 1.00 52.28 87 THR A CA 1
ATOM 655 C C . THR A 1 87 ? -11.343 -18.722 3.320 1.00 52.28 87 THR A C 1
ATOM 657 O O . THR A 1 87 ? -11.302 -19.946 3.327 1.00 52.28 87 THR A O 1
ATOM 660 N N . GLY A 1 88 ? -11.375 -18.039 4.468 1.00 48.25 88 GLY A N 1
ATOM 661 C CA . GLY A 1 88 ? -11.433 -18.640 5.803 1.00 48.25 88 GLY A CA 1
ATOM 662 C C . GLY A 1 88 ? -12.363 -17.823 6.692 1.00 48.25 88 GLY A C 1
ATOM 663 O O . GLY A 1 88 ? -12.200 -16.610 6.809 1.00 48.25 88 GLY A O 1
ATOM 664 N N . GLY A 1 89 ? -13.395 -18.471 7.231 1.00 47.19 89 GLY A N 1
ATOM 665 C CA . GLY A 1 89 ? -14.585 -17.827 7.780 1.00 47.19 89 GLY A CA 1
ATOM 666 C C . GLY A 1 89 ? -14.341 -16.834 8.916 1.00 47.19 89 GLY A C 1
ATOM 667 O O . GLY A 1 89 ? -13.788 -17.189 9.945 1.00 47.19 89 GLY A O 1
ATOM 668 N N . GLN A 1 90 ? -14.865 -15.619 8.747 1.00 40.41 90 GLN A N 1
ATOM 669 C CA . GLN A 1 90 ? -15.958 -15.077 9.564 1.00 40.41 90 GLN A CA 1
ATOM 670 C C . GLN A 1 90 ? -16.502 -13.829 8.848 1.00 40.41 90 GLN A C 1
ATOM 672 O O . GLN A 1 90 ? -15.867 -12.777 8.833 1.00 40.41 90 GLN A O 1
ATOM 677 N N . LYS A 1 91 ? -17.674 -13.938 8.206 1.00 40.19 91 LYS A N 1
ATOM 678 C CA . LYS A 1 91 ? -18.438 -12.757 7.778 1.00 40.19 91 LYS A CA 1
ATOM 679 C C . LYS A 1 91 ? -18.957 -12.069 9.041 1.00 40.19 91 LYS A C 1
ATOM 681 O O . LYS A 1 91 ? -19.943 -12.517 9.617 1.00 40.19 91 LYS A O 1
ATOM 686 N N . MET A 1 92 ? -18.304 -10.997 9.475 1.00 38.25 92 MET A N 1
ATOM 687 C CA . MET A 1 92 ? -18.867 -10.099 10.481 1.00 38.25 92 MET A CA 1
ATOM 688 C C . MET A 1 92 ? -19.779 -9.094 9.772 1.00 38.25 92 MET A C 1
ATOM 690 O O . MET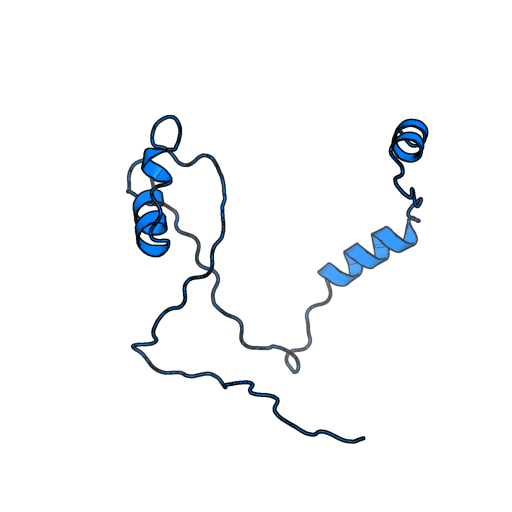 A 1 92 ? -19.303 -8.118 9.208 1.00 38.25 92 MET A O 1
ATOM 694 N N . GLY A 1 93 ? -21.076 -9.415 9.774 1.00 36.09 93 GLY A N 1
ATOM 695 C CA . GLY A 1 93 ? -22.203 -8.477 9.824 1.00 36.09 93 GLY A CA 1
ATOM 696 C C . GLY A 1 93 ? -22.254 -7.353 8.792 1.00 36.09 93 GLY A C 1
ATOM 697 O O . GLY A 1 93 ? -21.645 -6.305 8.964 1.00 36.09 93 GLY A O 1
ATOM 698 N N . ALA A 1 94 ? -23.104 -7.548 7.784 1.00 42.16 94 ALA A N 1
ATOM 699 C CA . ALA A 1 94 ? -23.673 -6.479 6.980 1.00 42.16 94 ALA A CA 1
ATOM 700 C C . ALA A 1 94 ? -24.422 -5.463 7.864 1.00 42.16 94 ALA A C 1
ATOM 702 O O . ALA A 1 94 ? -25.238 -5.853 8.695 1.00 42.16 94 ALA A O 1
ATOM 703 N N . GLY A 1 95 ? -24.174 -4.175 7.635 1.00 35.78 95 GLY A N 1
ATOM 704 C CA . GLY A 1 95 ? -25.036 -3.079 8.072 1.00 35.78 95 GLY A CA 1
ATOM 705 C C . GLY A 1 95 ? -25.722 -2.472 6.856 1.00 35.78 95 GLY A C 1
ATOM 706 O O . GLY A 1 95 ? -25.292 -1.435 6.362 1.00 35.78 95 GLY A O 1
ATOM 707 N N . ALA A 1 96 ? -26.741 -3.156 6.334 1.00 40.47 96 ALA A N 1
ATOM 708 C CA . ALA A 1 96 ? -27.775 -2.495 5.553 1.00 40.47 96 ALA A CA 1
ATOM 709 C C . ALA A 1 96 ? -28.727 -1.852 6.567 1.00 40.47 96 ALA A C 1
ATOM 711 O O . ALA A 1 96 ? -29.521 -2.552 7.189 1.00 40.47 96 ALA A O 1
ATOM 712 N N . GLU A 1 97 ? -28.606 -0.544 6.778 1.00 39.19 97 GLU A N 1
ATOM 713 C CA . GLU A 1 97 ? -29.667 0.225 7.426 1.00 39.19 97 GLU A CA 1
ATOM 714 C C . GLU A 1 97 ? -30.597 0.722 6.320 1.00 39.19 97 GLU A C 1
ATOM 716 O O . GLU A 1 97 ? -30.386 1.778 5.726 1.00 39.19 97 GLU A O 1
ATOM 721 N N . ASP A 1 98 ? -31.580 -0.114 5.995 1.00 39.31 98 ASP A N 1
ATOM 722 C CA . ASP A 1 98 ? -32.777 0.303 5.278 1.00 39.31 98 ASP A CA 1
ATOM 723 C C . ASP A 1 98 ? -33.916 0.515 6.288 1.00 39.31 98 ASP A C 1
ATOM 725 O O . ASP A 1 98 ? -34.205 -0.360 7.110 1.00 39.31 98 ASP A O 1
ATOM 729 N N . GLY A 1 99 ? -34.560 1.682 6.189 1.00 37.56 99 GLY A N 1
ATOM 730 C CA . GLY A 1 99 ? -35.908 1.956 6.690 1.00 37.56 99 GLY A CA 1
ATOM 731 C C . GLY A 1 99 ? -36.063 3.174 7.627 1.00 37.56 99 GLY A C 1
ATOM 732 O O . GLY A 1 99 ? -35.168 3.465 8.418 1.00 37.56 99 GLY A O 1
ATOM 733 N N . PRO A 1 100 ? -37.240 3.841 7.676 1.00 45.62 100 PRO A N 1
ATOM 734 C CA . PRO A 1 100 ? -38.310 3.940 6.683 1.00 45.62 100 PRO A CA 1
ATOM 735 C C . PRO A 1 100 ? -38.616 5.400 6.282 1.00 45.62 100 PRO A C 1
ATOM 737 O O . PRO A 1 100 ? -38.459 6.349 7.053 1.00 45.62 100 PRO A O 1
ATOM 740 N N . GLY A 1 101 ? -39.160 5.573 5.077 1.00 44.41 101 GLY A N 1
ATOM 741 C CA . GLY A 1 101 ? -39.815 6.813 4.681 1.00 44.41 101 GLY A CA 1
ATOM 742 C C . GLY A 1 101 ? -41.008 7.138 5.587 1.00 44.41 101 GLY A C 1
ATOM 743 O O . GLY A 1 101 ? -41.919 6.329 5.760 1.00 44.41 101 GLY A O 1
ATOM 744 N N . LYS A 1 102 ? -41.014 8.359 6.124 1.00 40.75 102 LYS A N 1
ATOM 745 C CA . LYS A 1 102 ? -42.222 9.103 6.488 1.00 40.75 102 LYS A CA 1
ATOM 746 C C . LYS A 1 102 ? -42.020 10.576 6.155 1.00 40.75 102 LYS A C 1
ATOM 748 O O . LYS A 1 102 ? -41.323 11.265 6.897 1.00 40.75 102 LYS A O 1
ATOM 753 N N . LYS A 1 103 ? -42.670 11.040 5.089 1.00 36.75 103 LYS A N 1
ATOM 754 C CA . LYS A 1 103 ? -43.622 12.160 5.101 1.00 36.75 103 LYS A CA 1
ATOM 755 C C . LYS A 1 103 ? -44.671 11.901 4.033 1.00 36.75 103 LYS A C 1
ATOM 757 O O . LYS A 1 103 ? -44.265 11.419 2.956 1.00 36.75 103 LYS A O 1
#

Sequence (103 aa):
AELVLLDMGFQVRRQSQKDRLGLLRRRGQRSSAAVLTSRSPVICVMGHVDHGKTTLLDALRNTQVAASEHGGITQRVAAFTVDAVSTGGQKMGAGAEDGPGKK

Radius of gyration: 22.85 Å; chains: 1; bounding box: 60×58×40 Å